Protein AF-A0A7V1HE06-F1 (afdb_monomer_lite)

pLDDT: mean 83.71, std 19.44, range [42.31, 98.5]

Radius of gyration: 31.59 Å; chains: 1; bounding box: 94×42×68 Å

Secondary structure (DSSP, 8-state):
-------------------SS-SSSS-S---------------------EEEEEEEE---TTTTPEEETTEEE--SEEEEEETTEE--TT-EEEEEEETTEEEEEEEEEETTTTEEEEEEEEEEE-TTSSEEEEEE-TTSSSSEEETTEEEEEEEEE---GGGG-

Foldseek 3Di:
DDDDDDDDDDDDDDDDDDPDDPPPPPDDDPPPPVPPPPPPPPDPPPDKDKDKAKEFEQEDQVQQWDQDPVGIWGWPDKWKDWPNDTDDHRDMDIDIDIPQKTKMKMKTHTPLRPDIWMKIWMKRADVVHRYKYWYAHPPDPRRIDIPRIDTDDMDTDDHDCVVSD

Sequence (165 aa):
MNNKVFFIGASLLIGVFISWQLKFFLGSRYQQVNEKQTTKAAQPEMAKIQKVVTIKNNIEPAMLRYKHWSGTYKPTIFVITINGQEIKPDTQHDITITNNQLAVRFDYAFLNGKRKGAKIVSFTVNTNKPTLNISFSWNDKWQIIIDNATPCQVKKESFNNAYLT

Structure (mmCIF, N/CA/C/O backbone):
data_AF-A0A7V1HE06-F1
#
_entry.id   AF-A0A7V1HE06-F1
#
loop_
_atom_site.group_PDB
_atom_site.id
_atom_site.type_symbol
_atom_site.label_atom_id
_atom_site.label_alt_id
_atom_site.label_comp_id
_atom_site.label_asym_id
_atom_site.label_entity_id
_atom_site.label_seq_id
_atom_site.pdbx_PDB_ins_code
_atom_site.Cartn_x
_atom_site.Cartn_y
_atom_site.Cartn_z
_atom_site.occupancy
_atom_site.B_iso_or_equiv
_atom_site.auth_seq_id
_atom_site.auth_comp_id
_atom_site.auth_asym_id
_atom_site.auth_atom_id
_atom_site.pdbx_PDB_model_num
ATOM 1 N N . MET A 1 1 ? 76.104 -23.097 -12.358 1.00 42.31 1 MET A N 1
ATOM 2 C CA . MET A 1 1 ? 76.767 -22.681 -11.100 1.00 42.31 1 MET A CA 1
ATOM 3 C C . MET A 1 1 ? 75.651 -22.345 -10.114 1.00 42.31 1 MET A C 1
ATOM 5 O O . MET A 1 1 ? 74.988 -21.342 -10.302 1.00 42.31 1 MET A O 1
ATOM 9 N N . ASN A 1 2 ? 75.112 -23.330 -9.391 1.00 44.97 2 ASN A N 1
ATOM 10 C CA . ASN A 1 2 ? 75.501 -23.750 -8.032 1.00 44.97 2 ASN A CA 1
ATOM 11 C C . ASN A 1 2 ? 75.586 -22.593 -7.021 1.00 44.97 2 ASN A C 1
ATOM 13 O O . ASN A 1 2 ? 76.599 -21.909 -6.979 1.00 44.97 2 ASN A O 1
ATOM 17 N N . ASN A 1 3 ? 74.571 -22.443 -6.160 1.00 44.62 3 ASN A N 1
ATOM 18 C CA . ASN A 1 3 ? 74.697 -22.898 -4.769 1.00 44.62 3 ASN A CA 1
ATOM 19 C C . ASN A 1 3 ? 73.349 -22.931 -4.028 1.00 44.62 3 ASN A C 1
ATOM 21 O O . ASN A 1 3 ? 72.607 -21.955 -3.983 1.00 44.62 3 ASN A O 1
ATOM 25 N N . LYS A 1 4 ? 73.070 -24.097 -3.434 1.00 53.38 4 LYS A N 1
ATOM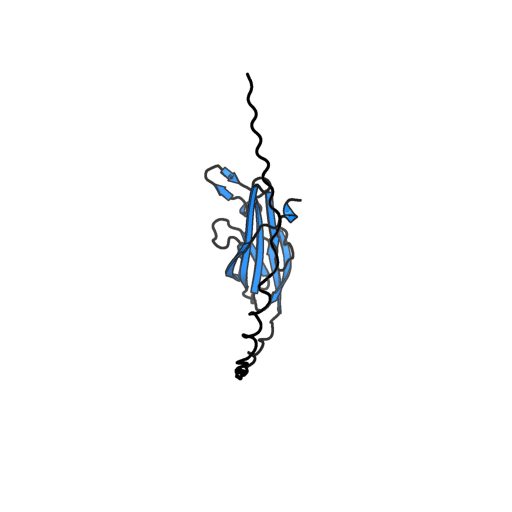 26 C CA . LYS A 1 4 ? 72.073 -24.329 -2.383 1.00 53.38 4 LYS A CA 1
ATOM 27 C C . LYS A 1 4 ? 72.690 -23.933 -1.041 1.00 53.38 4 LYS A C 1
ATOM 29 O O . LYS A 1 4 ? 73.840 -24.293 -0.814 1.00 53.38 4 LYS A O 1
ATOM 34 N N . VAL A 1 5 ? 71.907 -23.368 -0.120 1.00 56.59 5 VAL A N 1
ATOM 35 C CA . VAL A 1 5 ? 72.121 -23.571 1.324 1.00 56.59 5 VAL A CA 1
ATOM 36 C C . VAL A 1 5 ? 70.767 -23.761 2.011 1.00 56.59 5 VAL A C 1
ATOM 38 O O . VAL A 1 5 ? 69.870 -22.931 1.905 1.00 56.59 5 VAL A O 1
ATOM 41 N N . PHE A 1 6 ? 70.652 -24.910 2.672 1.00 51.91 6 PHE A N 1
ATOM 42 C CA . PHE A 1 6 ? 69.621 -25.320 3.620 1.00 51.91 6 PHE A CA 1
ATOM 43 C C . PHE A 1 6 ? 69.933 -24.732 5.001 1.00 51.91 6 PHE A C 1
ATOM 45 O O . PHE A 1 6 ? 71.091 -24.773 5.406 1.00 51.91 6 PHE A O 1
ATOM 52 N N . PHE A 1 7 ? 68.914 -24.350 5.775 1.00 53.84 7 PHE A N 1
ATOM 53 C CA . PHE A 1 7 ? 68.977 -24.468 7.234 1.00 53.84 7 PHE A CA 1
ATOM 54 C C . PHE A 1 7 ? 67.670 -25.040 7.783 1.00 53.84 7 PHE A C 1
ATOM 56 O O . PHE A 1 7 ? 66.606 -24.431 7.721 1.00 53.84 7 PHE A O 1
ATOM 63 N N . ILE A 1 8 ? 67.806 -26.261 8.294 1.00 50.00 8 ILE A N 1
ATOM 64 C CA . ILE A 1 8 ? 66.905 -26.950 9.211 1.00 50.00 8 ILE A CA 1
ATOM 65 C C . ILE A 1 8 ? 67.321 -26.501 10.616 1.00 50.00 8 ILE A C 1
ATOM 67 O O . ILE A 1 8 ? 68.511 -26.500 10.924 1.00 50.00 8 ILE A O 1
ATOM 71 N N . GLY A 1 9 ? 66.363 -26.143 11.466 1.00 43.91 9 GLY A N 1
ATOM 72 C CA . GLY A 1 9 ? 66.619 -25.791 12.862 1.00 43.91 9 GLY A CA 1
ATOM 73 C C . GLY A 1 9 ? 65.405 -26.094 13.729 1.00 43.91 9 GLY A C 1
ATOM 74 O O . GLY A 1 9 ? 64.514 -25.266 13.867 1.00 43.91 9 GLY A O 1
ATOM 75 N N . ALA A 1 10 ? 65.370 -27.312 14.265 1.00 49.16 10 ALA A N 1
ATOM 76 C CA . ALA A 1 10 ? 64.398 -27.795 15.235 1.00 49.16 10 ALA A CA 1
ATOM 77 C C . ALA A 1 10 ? 64.764 -27.362 16.667 1.00 49.16 10 ALA A C 1
ATOM 79 O O . ALA A 1 10 ? 65.943 -27.322 17.006 1.00 49.16 10 ALA A O 1
ATOM 80 N N . SER A 1 11 ? 63.755 -27.122 17.510 1.00 48.19 11 SER A N 1
ATOM 81 C CA . SER A 1 11 ? 63.745 -27.290 18.984 1.00 48.19 11 SER A CA 1
ATOM 82 C C . SER A 1 11 ? 62.315 -26.954 19.439 1.00 48.19 11 SER A C 1
ATOM 84 O O . SER A 1 11 ? 61.896 -25.812 19.304 1.00 48.19 11 SER A O 1
ATOM 86 N N . LEU A 1 12 ? 61.394 -27.882 19.719 1.00 46.31 12 LEU A N 1
ATOM 87 C CA . LEU A 1 12 ? 61.368 -28.989 20.689 1.00 46.31 12 LEU A CA 1
ATOM 88 C C . LEU A 1 12 ? 61.362 -28.506 22.159 1.00 46.31 12 LEU A C 1
ATOM 90 O O . LEU A 1 12 ? 62.396 -28.310 22.779 1.00 46.31 12 LEU A O 1
ATOM 94 N N . LEU A 1 13 ? 60.128 -28.296 22.639 1.00 52.34 13 LEU A N 1
ATOM 95 C CA . LEU A 1 13 ? 59.566 -28.512 23.983 1.00 52.34 13 LEU A CA 1
ATOM 96 C C . LEU A 1 13 ? 60.439 -28.268 25.229 1.00 52.34 13 LEU A C 1
ATOM 98 O O . LEU A 1 13 ? 61.249 -29.104 25.609 1.00 52.34 13 LEU A O 1
ATOM 102 N N . ILE A 1 14 ? 60.049 -27.244 25.993 1.00 52.44 14 ILE A N 1
ATOM 103 C CA . ILE A 1 14 ? 60.012 -27.227 27.468 1.00 52.44 14 ILE A CA 1
ATOM 104 C C . ILE A 1 14 ? 58.690 -26.502 27.790 1.00 52.44 14 ILE A C 1
ATOM 106 O O . ILE A 1 14 ? 58.456 -25.417 27.275 1.00 52.44 14 ILE A O 1
ATOM 110 N N . GLY A 1 15 ? 57.695 -27.041 28.487 1.00 42.41 15 GLY A N 1
ATOM 111 C CA . GLY A 1 15 ? 57.759 -27.914 29.648 1.00 42.41 15 GLY A CA 1
ATOM 112 C C . GLY A 1 15 ? 57.119 -27.156 30.812 1.00 42.41 15 GLY A C 1
ATOM 113 O O . GLY A 1 15 ? 57.769 -26.329 31.432 1.00 42.41 15 GLY A O 1
ATOM 114 N N . VAL A 1 16 ? 55.817 -27.396 31.009 1.00 53.25 16 VAL A N 1
ATOM 115 C CA . VAL A 1 16 ? 55.054 -27.373 32.272 1.00 53.25 16 VAL A CA 1
ATOM 116 C C . VAL A 1 16 ? 55.755 -26.694 33.454 1.00 53.25 16 VAL A C 1
ATOM 118 O O . VAL A 1 16 ? 56.641 -27.304 34.018 1.00 53.25 16 VAL A O 1
ATOM 121 N N . PHE A 1 17 ? 55.303 -25.514 33.885 1.00 49.28 17 PHE A N 1
ATOM 122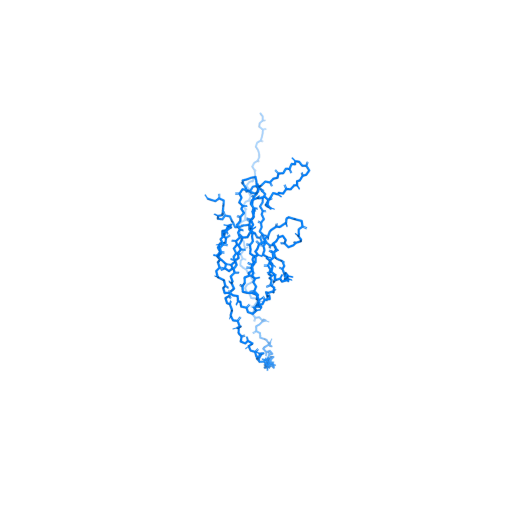 C CA . PHE A 1 17 ? 55.278 -25.071 35.294 1.00 49.28 17 PHE A CA 1
ATOM 123 C C . PHE A 1 17 ? 54.737 -23.635 35.329 1.00 49.28 17 PHE A C 1
ATOM 125 O O . PHE A 1 17 ? 55.472 -22.709 35.041 1.00 49.28 17 PHE A O 1
ATOM 132 N N . ILE A 1 18 ? 53.438 -23.469 35.589 1.00 47.38 18 ILE A N 1
ATOM 133 C CA . ILE A 1 18 ? 52.806 -22.476 36.491 1.00 47.38 18 ILE A CA 1
ATOM 134 C C . ILE A 1 18 ? 51.346 -22.958 36.610 1.00 47.38 18 ILE A C 1
ATOM 136 O O . ILE A 1 18 ? 50.380 -22.368 36.139 1.00 47.38 18 ILE A O 1
ATOM 140 N N . SER A 1 19 ? 51.198 -24.155 37.180 1.00 50.41 19 SER A N 1
ATOM 141 C CA . SER A 1 19 ? 49.970 -24.565 37.850 1.00 50.41 19 SER A CA 1
ATOM 142 C C . SER A 1 19 ? 50.231 -24.271 39.316 1.00 50.41 19 SER A C 1
ATOM 144 O O . SER A 1 19 ? 50.972 -25.020 39.938 1.00 50.41 19 SER A O 1
ATOM 146 N N . TRP A 1 20 ? 49.745 -23.118 39.784 1.00 47.91 20 TRP A N 1
ATOM 147 C CA . TRP A 1 20 ? 49.567 -22.661 41.175 1.00 47.91 20 TRP A CA 1
ATOM 148 C C . TRP A 1 20 ? 49.679 -21.133 41.171 1.00 47.91 20 TRP A C 1
ATOM 150 O O . TRP A 1 20 ? 50.785 -20.618 41.196 1.00 47.91 20 TRP A O 1
ATOM 160 N N . GLN A 1 21 ? 48.536 -20.442 41.053 1.00 49.62 21 GLN A N 1
ATOM 161 C CA . GLN A 1 21 ? 48.221 -19.062 41.516 1.00 49.62 21 GLN A CA 1
ATOM 162 C C . GLN A 1 21 ? 46.904 -18.547 40.872 1.00 49.62 21 GLN A C 1
ATOM 164 O O . GLN A 1 21 ? 46.734 -17.364 40.617 1.00 49.62 21 GLN A O 1
ATOM 169 N N . LEU A 1 22 ? 45.920 -19.428 40.624 1.00 45.78 22 LEU A N 1
ATOM 170 C CA . LEU A 1 22 ? 44.556 -19.032 40.226 1.00 45.78 22 LEU A CA 1
ATOM 171 C C . LEU A 1 22 ? 43.495 -19.693 41.126 1.00 45.78 22 LEU A C 1
ATOM 173 O O . LEU A 1 22 ? 42.491 -20.227 40.669 1.00 45.78 22 LEU A O 1
ATOM 177 N N . LYS A 1 23 ? 43.743 -19.705 42.441 1.00 50.50 23 LYS A N 1
ATOM 178 C CA . LYS A 1 23 ? 42.774 -20.166 43.455 1.00 50.50 23 LYS A CA 1
ATOM 179 C C . LYS A 1 23 ? 42.633 -19.194 44.632 1.00 50.50 23 LYS A C 1
ATOM 181 O O . LYS A 1 23 ? 42.438 -19.625 45.759 1.00 50.50 23 LYS A O 1
ATOM 186 N N . PHE A 1 24 ? 42.724 -17.886 44.383 1.00 48.38 24 PHE A N 1
ATOM 187 C CA . PHE A 1 24 ? 42.561 -16.874 45.438 1.00 48.38 24 PHE A CA 1
ATOM 188 C C . PHE A 1 24 ? 41.786 -15.619 45.007 1.00 48.38 24 PHE A C 1
ATOM 190 O O . PHE A 1 24 ? 42.052 -14.527 45.483 1.00 48.38 24 PHE A O 1
ATOM 197 N N . PHE A 1 25 ? 40.786 -15.769 44.134 1.00 49.50 25 PHE A N 1
ATOM 198 C CA . PHE A 1 25 ? 39.787 -14.716 43.884 1.00 49.50 25 PHE A CA 1
ATOM 199 C C . PHE A 1 25 ? 38.387 -15.313 43.645 1.00 49.50 25 PHE A C 1
ATOM 201 O O . PHE A 1 25 ? 37.694 -14.994 42.689 1.00 49.50 25 PHE A O 1
ATOM 208 N N . LEU A 1 26 ? 37.978 -16.237 44.521 1.00 50.50 26 LEU A N 1
ATOM 209 C CA . LEU A 1 26 ? 36.651 -16.879 44.518 1.00 50.50 26 LEU A CA 1
ATOM 210 C C . LEU A 1 26 ? 35.933 -16.742 45.869 1.00 50.50 26 LEU A C 1
ATOM 212 O O . LEU A 1 26 ? 35.137 -17.588 46.260 1.00 50.50 26 LEU A O 1
ATOM 216 N N . GLY A 1 27 ? 36.201 -15.670 46.608 1.00 54.44 27 GLY A N 1
ATOM 217 C CA . GLY A 1 27 ? 35.564 -15.480 47.902 1.00 54.44 27 GLY A CA 1
ATOM 218 C C . GLY A 1 27 ? 35.636 -14.044 48.354 1.00 54.44 27 GLY A C 1
ATOM 219 O O . GLY A 1 27 ? 36.593 -13.674 49.020 1.00 54.44 27 GLY A O 1
ATOM 220 N N . SER A 1 28 ? 34.634 -13.250 47.980 1.00 51.88 28 SER A N 1
ATOM 221 C CA . SER A 1 28 ? 34.020 -12.221 48.828 1.00 51.88 28 SER A CA 1
ATOM 222 C C . SER A 1 28 ? 33.055 -11.378 48.005 1.00 51.88 28 SER A C 1
ATOM 224 O O . SER A 1 28 ? 33.420 -10.867 46.953 1.00 51.88 28 SER A O 1
ATOM 226 N N . ARG A 1 29 ? 31.872 -11.141 48.580 1.00 53.22 29 ARG A N 1
ATOM 227 C CA . ARG A 1 29 ? 30.827 -10.201 48.138 1.00 53.22 29 ARG A CA 1
ATOM 228 C C . ARG A 1 29 ? 29.791 -10.755 47.160 1.00 53.22 29 ARG A C 1
ATOM 230 O O . ARG A 1 29 ? 29.496 -10.156 46.135 1.00 53.22 29 ARG A O 1
ATOM 237 N N . TYR A 1 30 ? 29.089 -11.794 47.607 1.00 48.56 30 TYR A N 1
ATOM 238 C CA . TYR A 1 30 ? 27.633 -11.781 47.456 1.00 48.56 30 TYR A CA 1
ATOM 239 C C . TYR A 1 30 ? 27.085 -10.620 48.299 1.00 48.56 30 TYR A C 1
ATOM 241 O O . TYR A 1 30 ? 26.760 -10.780 49.473 1.00 48.56 30 TYR A O 1
ATOM 249 N N . GLN A 1 31 ? 27.052 -9.416 47.727 1.00 53.59 31 GLN A N 1
ATOM 250 C CA . GLN A 1 31 ? 26.135 -8.399 48.217 1.00 53.59 31 GLN A CA 1
ATOM 251 C C . GLN A 1 31 ? 24.739 -8.850 47.803 1.00 53.59 31 GLN A C 1
ATOM 253 O O . GLN A 1 31 ? 24.416 -8.879 46.617 1.00 53.59 31 GLN A O 1
ATOM 258 N N . GLN A 1 32 ? 23.924 -9.218 48.789 1.00 53.00 32 GLN A N 1
ATOM 259 C CA . GLN A 1 32 ? 22.480 -9.204 48.633 1.00 53.00 32 GLN A CA 1
ATOM 260 C C . GLN A 1 32 ? 22.062 -7.759 48.364 1.00 53.00 32 GLN A C 1
ATOM 262 O O . GLN A 1 32 ? 21.790 -6.979 49.276 1.00 53.00 32 GLN A O 1
ATOM 267 N N . VAL A 1 33 ? 22.058 -7.384 47.089 1.00 57.31 33 VAL A N 1
ATOM 268 C CA . VAL A 1 33 ? 21.282 -6.244 46.632 1.00 57.31 33 VAL A CA 1
ATOM 269 C C . VAL A 1 33 ? 19.838 -6.695 46.777 1.00 57.31 33 VAL A C 1
ATOM 271 O O . VAL A 1 33 ? 19.330 -7.457 45.961 1.00 57.31 33 VAL A O 1
ATOM 274 N N . ASN A 1 34 ? 19.215 -6.293 47.885 1.00 52.47 34 ASN A N 1
ATOM 275 C CA . ASN A 1 34 ? 17.771 -6.320 48.051 1.00 52.47 34 ASN A CA 1
ATOM 276 C C . ASN A 1 34 ? 17.184 -5.460 46.928 1.00 52.47 34 ASN A C 1
ATOM 278 O O . ASN A 1 34 ? 17.039 -4.242 47.055 1.00 52.47 34 ASN A O 1
ATOM 282 N N . GLU A 1 35 ? 16.921 -6.110 45.797 1.00 58.00 35 GLU A N 1
ATOM 283 C CA . GLU A 1 35 ? 16.078 -5.617 44.728 1.00 58.00 35 GLU A CA 1
ATOM 284 C C . GLU A 1 35 ? 14.742 -5.270 45.372 1.00 58.00 35 GLU A C 1
ATOM 286 O O . GLU A 1 35 ? 13.909 -6.128 45.665 1.00 58.00 35 GLU A O 1
ATOM 291 N N . LYS A 1 36 ? 14.548 -3.977 45.641 1.00 51.28 36 LYS A N 1
ATOM 292 C CA . LYS A 1 36 ? 13.220 -3.415 45.818 1.00 51.28 36 LYS A CA 1
ATOM 293 C C . LYS A 1 36 ? 12.463 -3.776 44.548 1.00 51.28 36 LYS A C 1
ATOM 295 O O . LYS A 1 36 ? 12.625 -3.108 43.526 1.00 51.28 36 LYS A O 1
ATOM 300 N N . GLN A 1 37 ? 11.682 -4.854 44.617 1.00 53.41 37 GLN A N 1
ATOM 301 C CA . GLN A 1 37 ? 10.640 -5.174 43.659 1.00 53.41 37 GLN A CA 1
ATOM 302 C C . GLN A 1 37 ? 9.719 -3.966 43.643 1.00 53.41 37 GLN A C 1
ATOM 304 O O . GLN A 1 37 ? 8.815 -3.803 44.456 1.00 53.41 37 GLN A O 1
ATOM 309 N N . THR A 1 38 ? 10.047 -3.046 42.748 1.00 54.69 38 THR A N 1
ATOM 310 C CA . THR A 1 38 ? 9.187 -1.941 42.405 1.00 54.69 38 THR A CA 1
ATOM 311 C C . THR A 1 38 ? 8.061 -2.635 41.673 1.00 54.69 38 THR A C 1
A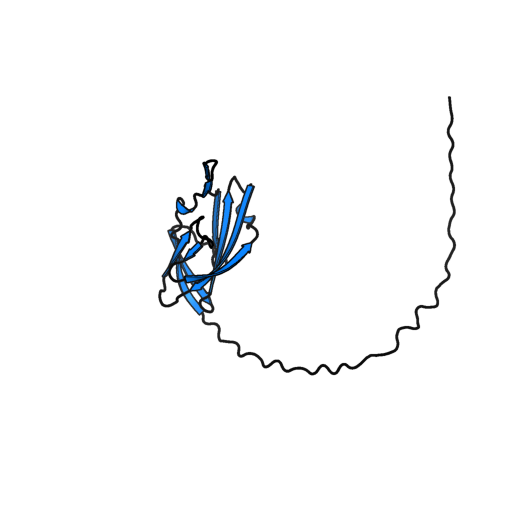TOM 313 O O . THR A 1 38 ? 8.224 -3.037 40.521 1.00 54.69 38 THR A O 1
ATOM 316 N N . THR A 1 39 ? 6.966 -2.891 42.385 1.00 58.25 39 THR A N 1
ATOM 317 C CA . THR A 1 39 ? 5.710 -3.377 41.831 1.00 58.25 39 THR A CA 1
ATOM 318 C C . THR A 1 39 ? 5.264 -2.313 40.841 1.00 58.25 39 THR A C 1
ATOM 320 O O . THR A 1 39 ? 4.579 -1.353 41.185 1.00 58.25 39 THR A O 1
ATOM 323 N N . LYS A 1 40 ? 5.777 -2.410 39.612 1.00 66.69 40 LYS A N 1
ATOM 324 C CA . LYS A 1 40 ? 5.382 -1.596 38.476 1.00 66.69 40 LYS A CA 1
ATOM 325 C C . LYS A 1 40 ? 3.902 -1.883 38.323 1.00 66.69 40 LYS A C 1
ATOM 327 O O . LYS A 1 40 ? 3.545 -2.971 37.880 1.00 66.69 40 LYS A O 1
ATOM 332 N N . ALA A 1 41 ? 3.077 -0.957 38.811 1.00 66.88 41 ALA A N 1
ATOM 333 C CA . ALA A 1 41 ? 1.632 -1.054 38.751 1.00 66.88 41 ALA A CA 1
ATOM 334 C C . ALA A 1 41 ? 1.270 -1.522 37.343 1.00 66.88 41 ALA A C 1
ATOM 336 O O . ALA A 1 41 ? 1.660 -0.876 36.364 1.00 66.88 41 ALA A O 1
ATOM 337 N N . ALA A 1 42 ? 0.650 -2.702 37.255 1.00 68.62 42 ALA A N 1
ATOM 338 C CA . ALA A 1 42 ? 0.218 -3.270 35.994 1.00 68.62 42 ALA A CA 1
ATOM 339 C C . ALA A 1 42 ? -0.651 -2.208 35.323 1.00 68.62 42 ALA A C 1
ATOM 341 O O . ALA A 1 42 ? -1.719 -1.865 35.832 1.00 68.62 42 ALA A O 1
ATOM 342 N N . GLN A 1 43 ? -0.135 -1.598 34.253 1.00 64.25 43 GLN A N 1
ATOM 343 C CA . GLN A 1 43 ? -0.922 -0.634 33.505 1.00 64.25 43 GLN A CA 1
ATOM 344 C C . GLN A 1 43 ? -2.171 -1.372 33.027 1.00 64.25 43 GLN A C 1
ATOM 346 O O . GLN A 1 43 ? -2.031 -2.483 32.510 1.00 64.25 43 GLN A O 1
ATOM 351 N N . PRO A 1 44 ? -3.369 -0.801 33.230 1.00 67.50 44 PRO A N 1
ATOM 352 C CA . PRO A 1 44 ? -4.598 -1.437 32.795 1.00 67.50 44 PRO A CA 1
ATOM 353 C C . PRO A 1 44 ? -4.480 -1.731 31.300 1.00 67.50 44 PRO A C 1
ATOM 355 O O . PRO A 1 44 ? -4.274 -0.824 30.490 1.00 67.50 44 PRO A O 1
ATOM 358 N N . GLU A 1 45 ? -4.545 -3.015 30.950 1.00 74.38 45 GLU A N 1
ATOM 359 C CA . GLU A 1 45 ? -4.533 -3.471 29.568 1.00 74.38 45 GLU A CA 1
ATOM 360 C C . GLU A 1 45 ? -5.807 -2.939 28.911 1.00 74.38 45 GLU A C 1
ATOM 362 O O . GLU A 1 45 ? -6.906 -3.442 29.143 1.00 74.38 45 GLU A O 1
ATOM 367 N N . MET A 1 46 ? -5.683 -1.848 28.151 1.00 71.88 46 MET A N 1
ATOM 368 C CA . MET A 1 46 ? -6.817 -1.309 27.412 1.00 71.88 46 MET A CA 1
ATOM 369 C C . MET A 1 46 ? -7.319 -2.385 26.451 1.00 71.88 46 MET A C 1
ATOM 371 O O . MET A 1 46 ? -6.564 -2.873 25.605 1.00 71.88 46 MET A O 1
ATOM 375 N N . ALA A 1 47 ? -8.592 -2.756 26.600 1.00 80.50 47 ALA A N 1
ATOM 376 C CA . ALA A 1 47 ? -9.234 -3.768 25.778 1.00 80.50 47 ALA A CA 1
ATOM 377 C C . ALA A 1 47 ? -9.020 -3.461 24.288 1.00 80.50 47 ALA A C 1
ATOM 379 O O . ALA A 1 47 ? -9.310 -2.360 23.815 1.00 80.50 47 ALA A O 1
ATOM 380 N N . LYS A 1 48 ? -8.491 -4.438 23.544 1.00 85.94 48 LYS A N 1
ATOM 381 C CA . LYS A 1 48 ? -8.254 -4.310 22.102 1.00 85.94 48 LYS A CA 1
ATOM 382 C C . LYS A 1 48 ? -9.593 -4.202 21.378 1.00 85.94 48 LYS A C 1
ATOM 384 O O . LYS A 1 48 ? -10.361 -5.160 21.352 1.00 85.94 48 LYS A O 1
ATOM 389 N N . ILE A 1 49 ? -9.853 -3.056 20.756 1.00 89.88 49 ILE A N 1
ATOM 390 C CA . ILE A 1 49 ? -11.070 -2.842 19.968 1.00 89.88 49 ILE A CA 1
ATOM 391 C C . ILE A 1 49 ? -10.807 -3.350 18.552 1.00 89.88 49 ILE A C 1
ATOM 393 O O . ILE A 1 49 ? -9.970 -2.788 17.843 1.00 89.88 49 ILE A O 1
ATOM 397 N N . GLN A 1 50 ? -11.516 -4.403 18.145 1.00 93.25 50 GLN A N 1
ATOM 398 C CA . GLN A 1 50 ? -11.467 -4.939 16.785 1.00 93.25 50 GLN A CA 1
ATOM 399 C C . GLN A 1 50 ? -12.658 -4.437 15.973 1.00 93.25 50 GLN A C 1
ATOM 401 O O . GLN A 1 50 ? -13.786 -4.409 16.466 1.00 93.25 50 GLN A O 1
ATOM 406 N N . LYS A 1 51 ? -12.408 -4.038 14.728 1.00 93.50 51 LYS A N 1
ATOM 407 C CA . LYS A 1 51 ? -13.439 -3.601 13.782 1.00 93.50 51 LYS A CA 1
ATOM 408 C C . LYS A 1 51 ? -13.117 -4.132 12.397 1.00 93.50 51 LYS A C 1
ATOM 410 O O . LYS A 1 51 ? -11.949 -4.194 12.028 1.00 93.50 51 LYS A O 1
ATOM 415 N N . VAL A 1 52 ? -14.145 -4.475 11.632 1.00 95.19 52 VAL A N 1
ATOM 416 C CA . VAL A 1 52 ? -14.000 -4.837 10.220 1.00 95.19 52 VAL A CA 1
ATOM 417 C C . VAL A 1 52 ? -14.195 -3.580 9.381 1.00 95.19 52 VAL A C 1
ATOM 419 O O . VAL A 1 52 ? -15.157 -2.840 9.587 1.00 95.19 52 VAL A O 1
ATOM 422 N N . VAL A 1 53 ? -13.263 -3.328 8.467 1.00 95.88 53 VAL A N 1
ATOM 423 C CA . VAL A 1 53 ? -13.362 -2.276 7.454 1.00 95.88 53 VAL A CA 1
ATOM 424 C C . VAL A 1 53 ? -13.199 -2.888 6.076 1.00 95.88 53 VAL A C 1
ATOM 426 O O . VAL A 1 53 ? -12.464 -3.854 5.889 1.00 95.88 53 VAL A O 1
ATOM 429 N N . THR A 1 54 ? -13.855 -2.288 5.103 1.00 97.25 54 THR A N 1
ATOM 430 C CA . THR A 1 54 ? -13.770 -2.676 3.708 1.00 97.25 54 THR A CA 1
ATOM 431 C C . THR A 1 54 ? -12.697 -1.840 3.022 1.00 97.25 54 THR A C 1
ATOM 433 O O . THR A 1 54 ? -12.801 -0.617 2.937 1.00 97.25 54 THR A O 1
ATOM 436 N N . ILE A 1 55 ? -11.673 -2.494 2.493 1.00 97.56 55 ILE A N 1
ATOM 437 C CA . ILE A 1 55 ? -10.627 -1.879 1.684 1.00 97.56 55 ILE A CA 1
ATOM 438 C C . ILE A 1 55 ? -10.968 -2.049 0.208 1.00 97.56 55 ILE A C 1
ATOM 440 O O . ILE A 1 55 ? -11.151 -3.173 -0.251 1.00 97.56 55 ILE A O 1
ATOM 444 N N . LYS A 1 56 ? -10.980 -0.952 -0.549 1.00 97.62 56 LYS A N 1
ATOM 445 C CA . LYS A 1 56 ? -11.040 -0.969 -2.012 1.00 97.62 56 LYS A CA 1
ATOM 446 C C . LYS A 1 56 ? -9.709 -0.498 -2.588 1.00 97.62 56 LYS A C 1
ATOM 448 O O . LYS A 1 56 ? -9.268 0.614 -2.296 1.00 97.62 56 LYS A O 1
ATOM 453 N N . ASN A 1 57 ? -9.065 -1.327 -3.402 1.00 97.69 57 ASN A N 1
ATOM 454 C CA . ASN A 1 57 ? -7.813 -0.961 -4.056 1.00 97.69 57 ASN A CA 1
ATOM 455 C C . ASN A 1 57 ? -8.084 -0.285 -5.406 1.00 97.69 57 ASN A C 1
ATOM 457 O O . ASN A 1 57 ? -8.381 -0.964 -6.382 1.00 97.69 57 ASN A O 1
ATOM 461 N N . ASN A 1 58 ? -7.945 1.040 -5.458 1.00 97.62 58 ASN A N 1
ATOM 462 C CA . ASN A 1 58 ? -8.129 1.842 -6.672 1.00 97.62 58 ASN A CA 1
ATOM 463 C C . ASN A 1 58 ? -6.783 2.201 -7.331 1.00 97.62 58 ASN A C 1
ATOM 465 O O . ASN A 1 58 ? -6.665 3.232 -7.994 1.00 97.62 58 ASN A O 1
ATOM 469 N N . ILE A 1 59 ? -5.725 1.420 -7.091 1.00 97.56 59 ILE A N 1
ATOM 470 C CA . ILE A 1 59 ? -4.411 1.694 -7.672 1.00 97.56 59 ILE A CA 1
ATOM 471 C C . ILE A 1 59 ? -4.364 1.189 -9.103 1.00 97.56 59 ILE A C 1
ATOM 473 O O . ILE A 1 59 ? -4.242 -0.005 -9.372 1.00 97.56 59 ILE A O 1
ATOM 477 N N . GLU A 1 60 ? -4.371 2.140 -10.026 1.00 96.19 60 GLU A N 1
ATOM 478 C CA . GLU A 1 60 ? -4.275 1.857 -11.447 1.00 96.19 60 GLU A CA 1
ATOM 479 C C . GLU A 1 60 ? -2.813 1.735 -11.912 1.00 96.19 60 GLU A C 1
ATOM 481 O O . GLU A 1 60 ? -1.924 2.439 -11.412 1.00 96.19 60 GLU A O 1
ATOM 486 N N . PRO A 1 61 ? -2.531 0.952 -12.971 1.00 95.06 61 PRO A N 1
ATOM 487 C CA . PRO A 1 61 ? -1.194 0.865 -13.560 1.00 95.06 61 PRO A CA 1
ATOM 488 C C . PRO A 1 61 ? -0.591 2.213 -13.988 1.00 95.06 61 PRO A C 1
ATOM 490 O O . PRO A 1 61 ? 0.631 2.327 -14.103 1.00 95.06 61 PRO A O 1
ATOM 493 N N . ALA A 1 62 ? -1.421 3.226 -14.261 1.00 96.06 62 ALA A N 1
ATOM 494 C CA . ALA A 1 62 ? -0.976 4.578 -14.591 1.00 96.06 62 ALA A CA 1
ATOM 495 C C . ALA A 1 62 ? -0.361 5.305 -13.383 1.00 96.06 62 ALA A C 1
ATOM 497 O O . ALA A 1 62 ? 0.670 5.959 -13.541 1.00 96.06 62 ALA A O 1
ATOM 498 N N . MET A 1 63 ? -0.923 5.122 -12.182 1.00 97.19 63 MET A N 1
ATOM 499 C CA . MET A 1 63 ? -0.420 5.712 -10.931 1.00 97.19 63 MET A CA 1
ATOM 500 C C . MET A 1 63 ? 0.969 5.180 -10.560 1.00 97.19 63 MET A C 1
ATOM 502 O O . MET A 1 63 ? 1.778 5.871 -9.943 1.00 97.19 63 MET A O 1
ATOM 506 N N . LEU A 1 64 ? 1.272 3.951 -10.984 1.00 97.06 64 LEU A N 1
ATOM 507 C CA . LEU A 1 64 ? 2.550 3.288 -10.732 1.00 97.06 64 LEU A CA 1
ATOM 508 C C . LEU A 1 64 ? 3.683 3.770 -11.643 1.00 97.06 64 LEU A C 1
ATOM 510 O O . LEU A 1 64 ? 4.840 3.406 -11.421 1.00 97.06 64 LEU A O 1
ATOM 514 N N . ARG A 1 65 ? 3.398 4.589 -12.659 1.00 96.31 65 ARG A N 1
ATOM 515 C CA . ARG A 1 65 ? 4.425 5.108 -13.568 1.00 96.31 65 ARG A CA 1
ATOM 516 C C . ARG A 1 65 ? 5.274 6.163 -12.862 1.00 96.31 65 ARG A C 1
ATOM 518 O O . ARG A 1 65 ? 4.774 7.187 -12.410 1.00 96.31 65 ARG A O 1
ATOM 525 N N . TYR A 1 66 ? 6.577 5.926 -12.810 1.00 92.88 66 TYR A N 1
ATOM 526 C CA . TYR A 1 66 ? 7.556 6.849 -12.251 1.00 92.88 66 TYR A CA 1
ATOM 527 C C . TYR A 1 66 ? 8.232 7.639 -13.375 1.00 92.88 66 TYR A C 1
ATOM 529 O O . TYR A 1 66 ? 8.874 7.058 -14.255 1.00 92.88 66 TYR A O 1
ATOM 537 N N . LYS A 1 67 ? 8.089 8.968 -13.364 1.00 93.38 67 LYS A N 1
ATOM 538 C CA . LYS A 1 67 ? 8.771 9.855 -14.313 1.00 93.38 67 LYS A CA 1
ATOM 539 C C . LYS A 1 67 ? 10.156 10.210 -13.776 1.00 93.38 67 LYS A C 1
ATOM 541 O O . LYS A 1 67 ? 10.285 10.743 -12.680 1.00 93.38 67 LYS A O 1
ATOM 546 N N . HIS A 1 68 ? 11.175 9.949 -14.578 1.00 92.06 68 HIS A N 1
ATOM 547 C CA . HIS A 1 68 ? 12.567 10.293 -14.321 1.00 92.06 68 HIS A CA 1
ATOM 548 C C . HIS A 1 68 ? 13.119 11.069 -15.524 1.00 92.06 68 HIS A C 1
ATOM 550 O O . HIS A 1 68 ? 12.511 11.073 -16.596 1.00 92.06 68 HIS A O 1
ATOM 556 N N . TRP A 1 69 ? 14.271 11.727 -15.376 1.00 92.81 69 TRP A N 1
ATOM 557 C CA . TRP A 1 69 ? 14.850 12.529 -16.463 1.00 92.81 69 TRP A CA 1
ATOM 558 C C . TRP A 1 69 ? 15.146 11.697 -17.721 1.00 92.81 69 TRP A C 1
ATOM 560 O O . TRP A 1 69 ? 15.028 12.196 -18.833 1.00 92.81 69 TRP A O 1
ATOM 570 N N . SER A 1 70 ? 15.471 10.413 -17.548 1.00 94.12 70 SER A N 1
ATOM 571 C CA . SER A 1 70 ? 15.784 9.471 -18.629 1.00 94.12 70 SER A CA 1
ATOM 572 C C . SER A 1 70 ? 14.561 8.762 -19.227 1.00 94.12 70 SER A C 1
ATOM 574 O O . SER A 1 70 ? 14.725 7.893 -20.080 1.00 94.12 70 SER A O 1
ATOM 576 N N . GLY A 1 71 ? 13.344 9.077 -18.770 1.00 94.31 71 GLY A N 1
ATOM 577 C CA . GLY A 1 71 ? 12.107 8.493 -19.290 1.00 94.31 71 GLY A CA 1
ATOM 578 C C . GLY A 1 71 ? 11.083 8.129 -18.215 1.00 94.31 71 GLY A C 1
ATOM 579 O O . GLY A 1 71 ? 11.213 8.466 -17.038 1.00 94.31 71 GLY A O 1
ATOM 580 N N . THR A 1 72 ? 10.024 7.435 -18.629 1.00 95.88 72 THR A N 1
ATOM 581 C CA . THR A 1 72 ? 8.974 6.936 -17.730 1.00 95.88 72 THR A CA 1
ATOM 582 C C . THR A 1 72 ? 9.145 5.443 -17.499 1.00 95.88 72 THR A C 1
ATOM 584 O O . THR A 1 72 ? 9.153 4.656 -18.441 1.00 95.88 72 THR A O 1
ATOM 587 N N . TYR A 1 73 ? 9.247 5.053 -16.233 1.00 94.62 73 TYR A N 1
ATOM 588 C CA . TYR A 1 73 ? 9.458 3.677 -15.810 1.00 94.62 73 TYR A CA 1
ATOM 589 C C . TYR A 1 73 ? 8.182 3.114 -15.190 1.00 94.62 73 TYR A C 1
ATOM 591 O O . TYR A 1 73 ? 7.511 3.785 -14.407 1.00 94.62 73 TYR A O 1
ATOM 599 N N . LYS A 1 74 ? 7.863 1.860 -15.512 1.00 95.44 74 LYS A N 1
ATOM 600 C CA . LYS A 1 74 ? 6.798 1.090 -14.861 1.00 95.44 74 LYS A CA 1
ATOM 601 C C . LYS A 1 74 ? 7.441 -0.012 -14.015 1.00 95.44 74 LYS A C 1
ATOM 603 O O . LYS A 1 74 ? 8.373 -0.656 -14.508 1.00 95.44 74 LYS A O 1
ATOM 608 N N . PRO A 1 75 ? 6.984 -0.241 -12.775 1.00 96.50 75 PRO A N 1
ATOM 609 C CA . PRO A 1 75 ? 7.471 -1.366 -12.002 1.00 96.50 75 PRO A CA 1
ATOM 610 C C . PRO A 1 75 ? 7.053 -2.682 -12.672 1.00 96.50 75 PRO A C 1
ATOM 612 O O . PRO A 1 75 ? 5.929 -2.822 -13.154 1.00 96.50 75 PRO A O 1
ATOM 615 N N . THR A 1 76 ? 7.973 -3.642 -12.718 1.00 96.19 76 THR A N 1
ATOM 616 C CA . THR A 1 76 ? 7.704 -5.023 -13.140 1.00 96.19 76 THR A CA 1
ATOM 617 C C . THR A 1 76 ? 6.941 -5.785 -12.064 1.00 96.19 76 THR A C 1
ATOM 619 O O . THR A 1 76 ? 6.159 -6.668 -12.384 1.00 96.19 76 THR A O 1
ATOM 622 N N . ILE A 1 77 ? 7.154 -5.421 -10.796 1.00 96.81 77 ILE A N 1
ATOM 623 C CA . ILE A 1 77 ? 6.445 -5.969 -9.639 1.00 96.81 77 ILE A CA 1
ATOM 624 C C . ILE A 1 77 ? 5.923 -4.796 -8.829 1.00 96.81 77 ILE A C 1
ATOM 626 O O . ILE A 1 77 ? 6.691 -3.889 -8.508 1.00 96.81 77 ILE A O 1
ATOM 630 N N . PHE A 1 78 ? 4.644 -4.833 -8.483 1.00 97.62 78 PHE A N 1
ATOM 631 C CA . PHE A 1 78 ? 4.054 -3.944 -7.496 1.00 97.62 78 PHE A CA 1
ATOM 632 C C . PHE A 1 78 ? 3.008 -4.732 -6.714 1.00 97.62 78 PHE A C 1
ATOM 634 O O . PHE A 1 78 ? 2.030 -5.188 -7.300 1.00 97.62 78 PHE A O 1
ATOM 641 N N . VAL A 1 79 ? 3.239 -4.919 -5.419 1.00 97.94 79 VAL A N 1
ATOM 642 C CA . VAL A 1 79 ? 2.392 -5.743 -4.549 1.00 97.94 79 VAL A CA 1
ATOM 643 C C . VAL A 1 79 ? 2.013 -4.928 -3.327 1.00 97.94 79 VAL A C 1
ATOM 645 O O . VAL A 1 79 ? 2.868 -4.260 -2.749 1.00 97.94 79 VAL A O 1
ATOM 648 N N . ILE A 1 80 ? 0.745 -5.000 -2.925 1.00 98.06 80 ILE A N 1
ATOM 649 C CA . ILE A 1 80 ? 0.250 -4.418 -1.677 1.00 98.06 80 ILE A CA 1
ATOM 650 C C . ILE A 1 80 ? -0.208 -5.538 -0.772 1.00 98.06 80 ILE A C 1
ATOM 652 O O . ILE A 1 80 ? -0.981 -6.397 -1.183 1.00 98.06 80 ILE A O 1
ATOM 656 N N . THR A 1 81 ? 0.230 -5.483 0.478 1.00 98.00 81 THR A N 1
ATOM 657 C CA . THR A 1 81 ? -0.212 -6.404 1.517 1.00 98.00 81 THR A CA 1
ATOM 658 C C . THR A 1 81 ? -0.711 -5.640 2.733 1.00 98.00 81 THR A C 1
ATOM 660 O O . THR A 1 81 ? -0.066 -4.693 3.192 1.00 98.00 81 THR A O 1
ATOM 663 N N . ILE A 1 82 ? -1.839 -6.080 3.275 1.00 97.00 82 ILE A N 1
ATOM 664 C CA . ILE A 1 82 ? -2.451 -5.552 4.493 1.00 97.00 82 ILE A CA 1
ATOM 665 C C . ILE A 1 82 ? -2.669 -6.732 5.429 1.00 97.00 82 ILE A C 1
ATOM 667 O O . ILE A 1 82 ? -3.268 -7.726 5.033 1.00 97.00 82 ILE A O 1
ATOM 671 N N . ASN A 1 83 ? -2.142 -6.654 6.654 1.00 89.50 83 ASN A N 1
ATOM 672 C CA . ASN A 1 83 ? -2.183 -7.760 7.623 1.00 89.50 83 ASN A CA 1
ATOM 673 C C . ASN A 1 83 ? -1.698 -9.112 7.048 1.00 89.50 83 ASN A C 1
ATOM 675 O O . ASN A 1 83 ? -2.210 -10.168 7.402 1.00 89.50 83 ASN A O 1
ATOM 679 N N . GLY A 1 84 ? -0.715 -9.078 6.141 1.00 88.81 84 GLY A N 1
ATOM 680 C CA . GLY A 1 84 ? -0.162 -10.269 5.484 1.00 88.81 84 GLY A CA 1
ATOM 681 C C . GLY A 1 84 ? -0.968 -10.793 4.289 1.00 88.81 84 GLY A C 1
ATOM 682 O O . GLY A 1 84 ? -0.490 -11.688 3.601 1.00 88.81 84 GLY A O 1
ATOM 683 N N . GLN A 1 85 ? -2.138 -10.223 3.996 1.00 94.06 85 GLN A N 1
ATOM 684 C CA . GLN A 1 85 ? -2.942 -10.574 2.830 1.00 94.06 85 GLN A CA 1
ATOM 685 C C . GLN A 1 85 ? -2.632 -9.648 1.655 1.00 94.06 85 GLN A C 1
ATOM 687 O O . GLN A 1 85 ? -2.652 -8.426 1.805 1.00 94.06 85 GLN A O 1
ATOM 692 N N . GLU A 1 86 ? -2.372 -10.223 0.481 1.00 96.31 86 GLU A N 1
ATOM 693 C CA . GLU A 1 86 ? -2.222 -9.463 -0.759 1.00 96.31 86 GLU A CA 1
ATOM 694 C C . GLU A 1 86 ? -3.564 -8.890 -1.226 1.00 96.31 86 GLU A C 1
ATOM 696 O O . GLU A 1 86 ? -4.572 -9.597 -1.297 1.00 96.31 86 GLU A O 1
ATOM 701 N N . ILE A 1 87 ? -3.558 -7.601 -1.561 1.00 96.75 87 ILE A N 1
ATOM 702 C CA . ILE A 1 87 ? -4.723 -6.858 -2.033 1.00 96.75 87 ILE A CA 1
ATOM 703 C C . ILE A 1 87 ? -4.531 -6.576 -3.521 1.00 96.75 87 ILE A C 1
ATOM 705 O O . ILE A 1 87 ? -3.704 -5.745 -3.908 1.00 96.75 87 ILE A O 1
ATOM 709 N N . LYS A 1 88 ? -5.292 -7.275 -4.365 1.00 95.12 88 LYS A N 1
ATOM 710 C CA . LYS A 1 88 ? -5.184 -7.139 -5.822 1.00 95.12 88 LYS A CA 1
ATOM 711 C C . LYS A 1 88 ? -5.729 -5.782 -6.299 1.00 95.12 88 LYS A C 1
ATOM 713 O O . LYS A 1 88 ? -6.517 -5.158 -5.590 1.00 95.12 88 LYS A O 1
ATOM 718 N N . PRO A 1 89 ? -5.283 -5.274 -7.459 1.00 92.69 89 PRO A N 1
ATOM 719 C CA . PRO A 1 89 ? -5.887 -4.093 -8.075 1.00 92.69 89 PRO A CA 1
ATOM 720 C C . PRO A 1 89 ? -7.368 -4.320 -8.394 1.00 92.69 89 PRO A C 1
ATOM 722 O O . PRO A 1 89 ? -7.749 -5.437 -8.741 1.00 92.69 89 PRO A O 1
ATOM 725 N N . ASP A 1 90 ? -8.178 -3.267 -8.281 1.00 92.75 90 ASP A N 1
ATOM 726 C CA . ASP A 1 90 ? -9.614 -3.249 -8.595 1.00 92.75 90 ASP A CA 1
ATOM 727 C C . ASP A 1 90 ? -10.469 -4.256 -7.801 1.00 92.75 90 ASP A C 1
ATOM 729 O O . ASP A 1 90 ? -11.599 -4.569 -8.182 1.00 92.75 90 ASP A O 1
ATOM 733 N N . THR A 1 91 ? -9.963 -4.751 -6.664 1.00 94.69 91 THR A N 1
ATOM 734 C CA . THR A 1 91 ? -10.702 -5.640 -5.760 1.00 94.69 91 THR A CA 1
ATOM 735 C C . THR A 1 91 ? -11.076 -4.966 -4.442 1.00 94.69 91 THR A C 1
ATOM 737 O O . THR A 1 91 ? -10.520 -3.939 -4.033 1.00 94.69 91 THR A O 1
ATOM 740 N N . GLN A 1 92 ? -12.051 -5.577 -3.768 1.00 95.75 92 GLN A N 1
ATOM 741 C CA . GLN A 1 92 ? -12.510 -5.206 -2.438 1.00 95.75 92 GLN A CA 1
ATOM 742 C C . GLN A 1 92 ? -12.208 -6.337 -1.450 1.00 95.75 92 GLN A C 1
ATOM 744 O O . GLN A 1 92 ? -12.409 -7.508 -1.769 1.00 95.75 92 GLN A O 1
ATOM 749 N N . HIS A 1 93 ? -11.729 -5.985 -0.259 1.00 96.56 93 HIS A N 1
ATOM 750 C CA . HIS A 1 93 ? -11.376 -6.933 0.794 1.00 96.56 93 HIS A CA 1
ATOM 751 C C . HIS A 1 93 ? -11.820 -6.418 2.159 1.00 96.56 93 HIS A C 1
ATOM 753 O O . HIS A 1 93 ? -11.550 -5.269 2.503 1.00 96.56 93 HIS A O 1
ATOM 759 N N . ASP A 1 94 ? -12.439 -7.280 2.957 1.00 96.44 94 ASP A N 1
ATOM 760 C CA . ASP A 1 94 ? -12.747 -6.966 4.347 1.00 96.44 94 ASP A CA 1
ATOM 761 C C . ASP A 1 94 ? -11.545 -7.300 5.232 1.00 96.44 94 ASP A C 1
ATOM 763 O O . ASP A 1 94 ? -11.005 -8.405 5.194 1.00 96.44 94 ASP A O 1
ATOM 767 N N . ILE A 1 95 ? -11.109 -6.315 6.013 1.00 95.50 95 ILE A N 1
ATOM 768 C CA . ILE A 1 95 ? -9.915 -6.380 6.848 1.00 95.50 95 ILE A CA 1
ATOM 769 C C . ILE A 1 95 ? -10.290 -6.034 8.284 1.00 95.50 95 ILE A C 1
ATOM 771 O O . ILE A 1 95 ? -10.875 -4.986 8.564 1.00 95.50 95 ILE A O 1
ATOM 775 N N . THR A 1 96 ? -9.883 -6.887 9.220 1.00 95.25 96 THR A N 1
ATOM 776 C CA . THR A 1 96 ? -9.988 -6.588 10.649 1.00 95.25 96 THR A CA 1
ATOM 777 C C . THR A 1 96 ? -8.851 -5.664 11.075 1.00 95.25 96 THR A C 1
ATOM 779 O O . THR A 1 96 ? -7.675 -6.010 10.961 1.00 95.25 96 THR A O 1
ATOM 782 N N . ILE A 1 97 ? -9.197 -4.496 11.608 1.00 94.81 97 ILE A N 1
ATOM 783 C CA . ILE A 1 97 ? -8.266 -3.546 12.219 1.00 94.81 97 ILE A CA 1
ATOM 784 C C . ILE A 1 97 ? -8.389 -3.583 13.739 1.00 94.81 97 ILE A C 1
ATOM 786 O O . ILE A 1 97 ? -9.468 -3.804 14.288 1.00 94.81 97 ILE A O 1
ATOM 790 N N . THR A 1 98 ? -7.272 -3.349 14.427 1.00 94.75 98 THR A N 1
ATOM 791 C CA . THR A 1 98 ? -7.214 -3.297 15.894 1.00 94.75 98 THR A CA 1
ATOM 792 C C . THR A 1 98 ? -6.843 -1.891 16.336 1.00 94.75 98 THR A C 1
ATOM 794 O O . THR A 1 98 ? -5.906 -1.306 15.799 1.00 94.75 98 THR A O 1
ATOM 797 N N . ASN A 1 99 ? -7.562 -1.339 17.315 1.00 94.31 99 ASN A N 1
ATOM 798 C CA . ASN A 1 99 ? -7.315 -0.003 17.873 1.00 94.31 99 ASN A CA 1
ATOM 799 C C . ASN A 1 99 ? -7.276 1.102 16.803 1.00 94.31 99 ASN A C 1
ATOM 801 O O . ASN A 1 99 ? -6.488 2.044 16.889 1.00 94.31 99 ASN A O 1
ATOM 805 N N . ASN A 1 100 ? -8.115 0.964 15.771 1.00 95.50 100 ASN A N 1
ATOM 806 C CA . ASN A 1 100 ? -8.174 1.856 14.611 1.00 95.50 100 ASN A CA 1
ATOM 807 C C . ASN A 1 100 ? -6.830 1.999 13.867 1.00 95.50 100 ASN A C 1
ATOM 809 O O . ASN A 1 100 ? -6.617 2.995 13.182 1.00 95.50 100 ASN A O 1
ATOM 813 N N . GLN A 1 101 ? -5.916 1.037 14.010 1.00 96.12 101 GLN A N 1
ATOM 814 C CA . GLN A 1 101 ? -4.628 1.029 13.323 1.00 96.12 101 GLN A CA 1
ATOM 815 C C . GLN A 1 101 ? -4.666 0.080 12.129 1.00 96.12 101 GLN A C 1
ATOM 817 O O . GLN A 1 101 ? -5.157 -1.047 12.223 1.00 96.12 101 GLN A O 1
ATOM 822 N N . LEU A 1 102 ? -4.100 0.539 11.019 1.00 96.44 102 LEU A N 1
ATOM 823 C CA . LEU A 1 102 ? -3.942 -0.222 9.787 1.00 96.44 102 LEU A CA 1
ATOM 824 C C . LEU A 1 102 ? -2.492 -0.107 9.318 1.00 96.44 102 LEU A C 1
ATOM 826 O O . LEU A 1 102 ? -1.977 1.000 9.186 1.00 96.44 102 LEU A O 1
ATOM 830 N N . ALA A 1 103 ? -1.838 -1.234 9.047 1.00 97.19 103 ALA A N 1
ATOM 831 C CA . ALA A 1 103 ? -0.497 -1.260 8.472 1.00 97.19 103 ALA A CA 1
ATOM 832 C C . ALA A 1 103 ? -0.565 -1.762 7.030 1.00 97.19 103 ALA A C 1
ATOM 834 O O . ALA A 1 103 ? -1.061 -2.857 6.763 1.00 97.19 103 ALA A O 1
ATOM 835 N N . VAL A 1 104 ? -0.049 -0.956 6.108 1.00 98.19 104 VAL A N 1
ATOM 836 C CA . VAL A 1 104 ? -0.052 -1.253 4.676 1.00 98.19 104 VAL A CA 1
ATOM 837 C C . VAL A 1 104 ? 1.386 -1.350 4.225 1.00 98.19 104 VAL A C 1
ATOM 839 O O . VAL A 1 104 ? 2.152 -0.390 4.325 1.00 98.19 104 VAL A O 1
ATOM 842 N N . ARG A 1 105 ? 1.757 -2.521 3.728 1.00 98.31 105 ARG A N 1
ATOM 843 C CA . ARG A 1 105 ? 3.051 -2.753 3.104 1.00 98.31 105 ARG A CA 1
ATOM 844 C C . ARG A 1 105 ? 2.876 -2.729 1.597 1.00 98.31 105 ARG A C 1
ATOM 846 O O . ARG A 1 105 ? 1.944 -3.339 1.084 1.00 98.31 105 ARG A O 1
ATOM 853 N N . PHE A 1 106 ? 3.799 -2.084 0.900 1.00 98.31 106 PHE A N 1
ATOM 854 C CA . PHE A 1 106 ? 3.933 -2.254 -0.537 1.00 98.31 106 PHE A CA 1
ATOM 855 C C . PHE A 1 106 ? 5.378 -2.552 -0.921 1.00 98.31 106 PHE A C 1
ATOM 857 O O . PHE A 1 106 ? 6.323 -1.985 -0.363 1.00 98.31 106 PHE A O 1
ATOM 864 N N . ASP A 1 107 ? 5.523 -3.434 -1.899 1.00 98.50 107 ASP A N 1
ATOM 865 C CA . ASP A 1 107 ? 6.781 -3.851 -2.496 1.00 98.50 107 ASP A CA 1
ATOM 866 C C . ASP A 1 107 ? 6.756 -3.450 -3.968 1.00 98.50 107 ASP A C 1
ATOM 868 O O . ASP A 1 107 ? 5.762 -3.659 -4.662 1.00 98.50 107 ASP A O 1
ATOM 872 N N . TYR A 1 108 ? 7.854 -2.884 -4.461 1.00 97.69 108 TYR A N 1
ATOM 873 C CA . TYR A 1 108 ? 7.994 -2.546 -5.869 1.00 97.69 108 TYR A CA 1
ATOM 874 C C . TYR A 1 108 ? 9.356 -2.963 -6.409 1.00 97.69 108 TYR A C 1
ATOM 876 O O . TYR A 1 108 ? 10.373 -2.892 -5.715 1.00 97.69 108 TYR A O 1
ATOM 884 N N . ALA A 1 109 ? 9.387 -3.349 -7.680 1.00 97.75 109 ALA A N 1
ATOM 885 C CA . ALA A 1 109 ? 10.615 -3.594 -8.417 1.00 97.75 109 ALA A CA 1
ATOM 886 C C . ALA A 1 109 ? 10.527 -3.035 -9.837 1.00 97.75 109 ALA A C 1
ATOM 888 O O . ALA A 1 109 ? 9.509 -3.164 -10.504 1.00 97.75 109 ALA A O 1
ATOM 889 N N . PHE A 1 110 ? 11.623 -2.457 -10.309 1.00 95.44 110 PHE A N 1
ATOM 890 C CA . PHE A 1 110 ? 11.857 -2.001 -11.672 1.00 95.44 110 PHE A CA 1
ATOM 891 C C . PHE A 1 110 ? 13.029 -2.780 -12.271 1.00 95.44 110 PHE A C 1
ATOM 893 O O . PHE A 1 110 ? 13.874 -3.315 -11.544 1.00 95.44 110 PHE A O 1
ATOM 900 N N . LEU A 1 111 ? 13.121 -2.772 -13.605 1.00 92.56 111 LEU A N 1
ATOM 901 C CA . LEU A 1 111 ? 14.243 -3.352 -14.349 1.00 92.56 111 LEU A CA 1
ATOM 902 C C . LEU A 1 111 ? 14.511 -4.815 -13.944 1.00 92.56 111 LEU A C 1
ATOM 904 O O . LEU A 1 111 ? 15.654 -5.177 -13.664 1.00 92.56 111 LEU A O 1
ATOM 908 N N . ASN A 1 112 ? 13.451 -5.627 -13.860 1.00 90.88 112 ASN A N 1
ATOM 909 C CA . ASN A 1 112 ? 13.505 -7.041 -13.469 1.00 90.88 112 ASN A CA 1
ATOM 910 C C . ASN A 1 112 ? 14.213 -7.263 -12.120 1.00 90.88 112 ASN A C 1
ATOM 912 O O . ASN A 1 112 ? 15.103 -8.098 -11.995 1.00 90.88 112 ASN A O 1
ATOM 916 N N . GLY A 1 113 ? 13.880 -6.454 -11.109 1.00 93.50 113 GLY A N 1
ATOM 917 C CA . GLY A 1 113 ? 14.432 -6.611 -9.759 1.00 93.50 113 GLY A CA 1
ATOM 918 C C . GLY A 1 113 ? 15.750 -5.883 -9.493 1.00 93.50 113 GLY A C 1
ATOM 919 O O . GLY A 1 113 ? 16.159 -5.808 -8.334 1.00 93.50 113 GLY A O 1
ATOM 920 N N . LYS A 1 114 ? 16.397 -5.282 -10.506 1.00 93.69 114 LYS A N 1
ATOM 921 C CA . LYS A 1 114 ? 17.650 -4.521 -10.309 1.00 93.69 114 LYS A CA 1
ATOM 922 C C . LYS A 1 114 ? 17.467 -3.297 -9.411 1.00 93.69 114 LYS A C 1
ATOM 924 O O . LYS A 1 114 ? 18.401 -2.881 -8.729 1.00 93.69 114 LYS A O 1
ATOM 929 N N . ARG A 1 115 ? 16.277 -2.692 -9.419 1.00 94.44 115 ARG A N 1
ATOM 930 C CA . ARG A 1 115 ? 15.909 -1.578 -8.537 1.00 94.44 115 ARG A CA 1
ATOM 931 C C . ARG A 1 115 ? 14.631 -1.956 -7.816 1.00 94.44 115 ARG A C 1
ATOM 933 O O . ARG A 1 115 ? 13.594 -2.067 -8.452 1.00 94.44 115 ARG A O 1
ATOM 940 N N . LYS A 1 116 ? 14.700 -2.162 -6.509 1.00 97.12 116 LYS A N 1
ATOM 941 C CA . LYS A 1 116 ? 13.567 -2.631 -5.713 1.00 97.12 116 LYS A CA 1
ATOM 942 C C . LYS A 1 116 ? 13.521 -1.940 -4.363 1.00 97.12 116 LYS A C 1
ATOM 944 O O . LY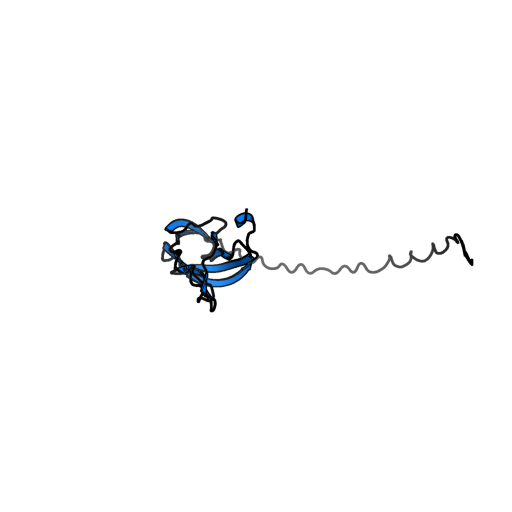S A 1 116 ? 14.543 -1.449 -3.886 1.00 97.12 116 LYS A O 1
ATOM 949 N N . GLY A 1 117 ? 12.343 -1.901 -3.765 1.00 96.94 117 GLY A N 1
ATOM 950 C CA . GLY A 1 117 ? 12.136 -1.324 -2.448 1.00 96.94 117 GLY A CA 1
ATOM 951 C C . GLY A 1 117 ? 10.843 -1.816 -1.826 1.00 96.94 117 GLY A C 1
ATOM 952 O O . GLY A 1 117 ? 9.939 -2.267 -2.527 1.00 96.94 117 GLY A O 1
ATOM 953 N N . ALA A 1 118 ? 10.772 -1.721 -0.504 1.00 98.19 118 ALA A N 1
ATOM 954 C CA . ALA A 1 118 ? 9.551 -1.949 0.243 1.00 98.19 118 ALA A CA 1
ATOM 955 C C . ALA A 1 118 ? 9.373 -0.873 1.310 1.00 98.19 118 ALA A C 1
ATOM 957 O O . ALA A 1 118 ? 10.339 -0.334 1.867 1.00 98.19 118 ALA A O 1
ATOM 958 N N . LYS A 1 119 ? 8.116 -0.551 1.593 1.00 97.81 119 LYS A N 1
ATOM 959 C CA . LYS A 1 119 ? 7.744 0.402 2.633 1.00 97.81 119 LYS A CA 1
ATOM 960 C C . LYS A 1 119 ? 6.490 -0.095 3.338 1.00 97.81 119 LYS A C 1
ATOM 962 O O . LYS A 1 119 ? 5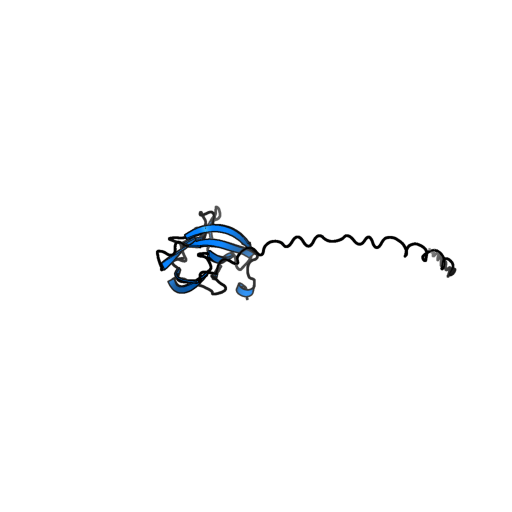.565 -0.582 2.696 1.00 97.81 119 LYS A O 1
ATOM 967 N N . ILE A 1 120 ? 6.476 0.056 4.656 1.00 98.19 120 ILE A N 1
ATOM 968 C CA . ILE A 1 120 ? 5.294 -0.115 5.496 1.00 98.19 120 ILE A CA 1
ATOM 969 C C . ILE A 1 120 ? 4.863 1.267 5.964 1.00 98.19 120 ILE A C 1
ATOM 971 O O . ILE A 1 120 ? 5.674 2.024 6.505 1.00 98.19 120 ILE A O 1
ATOM 975 N N . VAL A 1 121 ? 3.596 1.595 5.745 1.00 98.31 121 VAL A N 1
ATOM 976 C CA . VAL A 1 121 ? 2.967 2.815 6.241 1.00 98.31 121 VAL A CA 1
ATOM 977 C C . VAL A 1 121 ? 1.860 2.419 7.207 1.00 98.31 121 VAL A C 1
ATOM 979 O O . VAL A 1 121 ? 0.986 1.622 6.865 1.00 98.31 121 VAL A O 1
ATOM 982 N N . SER A 1 122 ? 1.921 2.961 8.417 1.00 97.81 122 SER A N 1
ATOM 983 C CA . SER A 1 122 ? 0.875 2.804 9.424 1.00 97.81 122 SER A CA 1
ATOM 984 C C . SER A 1 122 ? -0.082 3.986 9.358 1.00 97.81 122 SER A C 1
ATOM 986 O O . SER A 1 122 ? 0.350 5.132 9.198 1.00 97.81 122 SER A O 1
ATOM 988 N N . PHE A 1 123 ? -1.369 3.705 9.520 1.00 98.00 123 PHE A N 1
ATOM 989 C CA . PHE A 1 123 ? -2.448 4.677 9.471 1.00 98.00 123 PHE A CA 1
ATOM 990 C C . PHE A 1 123 ? -3.351 4.560 10.695 1.00 98.00 123 PHE A C 1
ATOM 992 O O . PHE A 1 123 ? -3.695 3.456 11.121 1.00 98.00 123 PHE A O 1
ATOM 999 N N . THR A 1 124 ? -3.815 5.709 11.181 1.00 97.50 124 THR A N 1
ATOM 1000 C CA . THR A 1 124 ? -4.967 5.797 12.081 1.00 97.50 124 THR A CA 1
ATOM 1001 C C . THR A 1 124 ? -6.230 5.978 11.242 1.00 97.50 124 THR A C 1
ATOM 1003 O O . THR A 1 124 ? -6.382 6.985 10.552 1.00 97.50 124 THR A O 1
ATOM 1006 N N . VAL A 1 125 ? -7.132 5.003 11.294 1.00 96.94 125 VAL A N 1
ATOM 1007 C CA . VAL A 1 125 ? -8.360 4.939 10.494 1.00 96.94 125 VAL A CA 1
ATOM 1008 C C . VAL A 1 125 ? -9.510 5.647 11.208 1.00 96.94 125 VAL A C 1
ATOM 1010 O O . VAL A 1 125 ? -9.781 5.396 12.384 1.00 96.94 125 VAL A O 1
ATOM 1013 N N . ASN A 1 126 ? -10.247 6.487 10.484 1.00 95.00 126 ASN A N 1
ATOM 1014 C CA . ASN A 1 126 ? -11.524 7.010 10.949 1.00 95.00 126 ASN A CA 1
ATOM 1015 C C . ASN A 1 126 ? -12.625 5.966 10.729 1.00 95.00 126 ASN A C 1
ATOM 1017 O O . ASN A 1 126 ? -13.072 5.732 9.609 1.00 95.00 126 ASN A O 1
ATOM 1021 N N . THR A 1 127 ? -13.101 5.363 11.815 1.00 87.12 127 THR A N 1
ATOM 1022 C CA . THR A 1 127 ? -14.050 4.243 11.751 1.00 87.12 127 THR A CA 1
ATOM 1023 C C . THR A 1 127 ? -15.492 4.636 11.460 1.00 87.12 127 THR A C 1
ATOM 1025 O O . THR A 1 127 ? -16.348 3.762 11.402 1.00 87.12 127 THR A O 1
ATOM 1028 N N . ASN A 1 128 ? -15.787 5.926 11.298 1.00 91.81 128 ASN A N 1
ATOM 1029 C CA . ASN A 1 128 ? -17.139 6.379 10.970 1.00 91.81 128 ASN A CA 1
ATOM 1030 C C . ASN A 1 128 ? -17.511 6.084 9.510 1.00 91.81 128 ASN A C 1
ATOM 1032 O O . ASN A 1 128 ? -18.674 6.200 9.136 1.00 91.81 128 ASN A O 1
ATOM 1036 N N . LYS A 1 129 ? -16.529 5.716 8.680 1.00 90.88 129 LYS A N 1
ATOM 1037 C CA . LYS A 1 129 ? -16.733 5.301 7.295 1.00 90.88 129 LYS A CA 1
ATOM 1038 C C . LYS A 1 129 ? -16.198 3.876 7.127 1.00 90.88 129 LYS A C 1
ATOM 1040 O O . LYS A 1 129 ? -15.007 3.664 7.342 1.00 90.88 129 LYS A O 1
ATOM 1045 N N . PRO A 1 130 ? -17.051 2.903 6.767 1.00 88.62 130 PRO A N 1
ATOM 1046 C CA . PRO A 1 130 ? -16.648 1.500 6.702 1.00 88.62 130 PRO A CA 1
ATOM 1047 C C . PRO A 1 130 ? -15.750 1.198 5.499 1.00 88.62 130 PRO A C 1
ATOM 1049 O O . PRO A 1 130 ? -14.989 0.238 5.545 1.00 88.62 130 PRO A O 1
ATOM 1052 N N . THR A 1 131 ? -15.818 2.010 4.441 1.00 96.31 131 THR A N 1
ATOM 1053 C CA . THR A 1 131 ? -15.047 1.816 3.210 1.00 96.31 131 THR A CA 1
ATOM 1054 C C . THR A 1 131 ? -13.852 2.763 3.152 1.00 96.31 131 THR A C 1
ATOM 1056 O O . THR A 1 131 ? -14.005 3.981 3.274 1.00 96.31 131 THR A O 1
ATOM 1059 N N . LEU A 1 132 ? -12.669 2.200 2.913 1.00 97.00 132 LEU A N 1
ATOM 1060 C CA . LEU A 1 132 ? -11.420 2.922 2.704 1.00 97.00 132 LEU A CA 1
ATOM 1061 C C . LEU A 1 132 ? -10.929 2.664 1.279 1.00 97.00 132 LEU A C 1
ATOM 1063 O O . LEU A 1 132 ? -10.741 1.514 0.879 1.00 97.00 132 LEU A O 1
ATOM 1067 N N . ASN A 1 133 ? -10.700 3.730 0.519 1.00 97.56 133 ASN A N 1
ATOM 1068 C CA . ASN A 1 133 ? -10.110 3.628 -0.810 1.00 97.56 133 ASN A CA 1
ATOM 1069 C C . ASN A 1 133 ? -8.601 3.790 -0.706 1.00 97.56 133 ASN A C 1
ATOM 1071 O O . ASN A 1 133 ? -8.128 4.759 -0.113 1.00 97.56 133 ASN A O 1
ATOM 1075 N N . ILE A 1 134 ? -7.858 2.876 -1.315 1.00 98.00 134 ILE A N 1
ATOM 1076 C CA . ILE A 1 134 ? -6.405 2.960 -1.420 1.00 98.00 134 ILE A CA 1
ATOM 1077 C C . ILE A 1 134 ? -6.045 3.491 -2.801 1.00 98.00 134 ILE A C 1
ATOM 1079 O O . ILE A 1 134 ? -6.537 2.996 -3.814 1.00 98.00 134 ILE A O 1
ATOM 1083 N N . SER A 1 135 ? -5.162 4.481 -2.828 1.00 98.06 135 SER A N 1
ATOM 1084 C CA . SER A 1 135 ? -4.535 5.017 -4.033 1.00 98.06 135 SER A CA 1
ATOM 1085 C C . SER A 1 135 ? -3.024 5.153 -3.828 1.00 98.06 135 SER A C 1
ATOM 1087 O O . SER A 1 135 ? -2.497 4.924 -2.732 1.00 98.06 135 SER A O 1
ATOM 1089 N N . PHE A 1 136 ? -2.305 5.481 -4.902 1.00 98.00 136 PHE A N 1
ATOM 1090 C CA . PHE A 1 136 ? -0.850 5.552 -4.890 1.00 98.00 136 PHE A CA 1
ATOM 1091 C C . PHE A 1 136 ? -0.336 6.787 -5.634 1.00 98.00 136 PHE A C 1
ATOM 1093 O O . PHE A 1 136 ? -0.855 7.153 -6.685 1.00 98.00 136 PHE A O 1
ATOM 1100 N N . SER A 1 137 ? 0.724 7.407 -5.115 1.00 97.44 137 SER A N 1
ATOM 1101 C CA . SER A 1 137 ? 1.419 8.521 -5.760 1.00 97.44 137 SER A CA 1
ATOM 1102 C C . SER A 1 137 ? 2.905 8.525 -5.418 1.00 97.44 137 SER A C 1
ATOM 1104 O O . SER A 1 137 ? 3.287 8.627 -4.258 1.00 97.44 137 SER A O 1
ATOM 1106 N N . TRP A 1 138 ? 3.780 8.514 -6.427 1.00 95.94 138 TRP A N 1
ATOM 1107 C CA . TRP A 1 138 ? 5.228 8.642 -6.207 1.00 95.94 138 TRP A CA 1
ATOM 1108 C C . TRP A 1 138 ? 5.646 9.986 -5.593 1.00 95.94 138 TRP A C 1
ATOM 1110 O O . TRP A 1 138 ? 6.716 10.060 -4.989 1.00 95.94 138 TRP A O 1
ATOM 1120 N N . ASN A 1 139 ? 4.817 11.021 -5.754 1.00 95.69 139 ASN A N 1
ATOM 1121 C CA . ASN A 1 139 ? 5.092 12.380 -5.282 1.00 95.69 139 ASN A CA 1
ATOM 1122 C C . ASN A 1 139 ? 4.648 12.605 -3.833 1.00 95.69 139 ASN A C 1
ATOM 1124 O O . ASN A 1 139 ? 5.041 13.596 -3.222 1.00 95.69 139 ASN A O 1
ATOM 1128 N N . ASP A 1 140 ? 3.833 11.704 -3.283 1.00 96.81 140 ASP A N 1
ATOM 1129 C CA . ASP A 1 140 ? 3.451 11.758 -1.881 1.00 96.81 140 ASP A CA 1
ATOM 1130 C C . ASP A 1 140 ? 4.564 11.168 -0.997 1.00 96.81 140 ASP A C 1
ATOM 1132 O O . ASP A 1 140 ? 5.209 10.173 -1.338 1.00 96.81 140 ASP A O 1
ATOM 1136 N N . LYS A 1 141 ? 4.799 11.772 0.173 1.00 95.81 141 LYS A N 1
ATOM 1137 C CA . LYS A 1 141 ? 5.828 11.322 1.128 1.00 95.81 141 LYS A CA 1
ATOM 1138 C C . LYS A 1 141 ? 5.597 9.871 1.583 1.00 95.81 141 LYS A C 1
ATOM 1140 O O . LYS A 1 141 ? 6.545 9.087 1.738 1.00 95.81 141 LYS A O 1
ATOM 1145 N N . TRP A 1 142 ? 4.340 9.513 1.811 1.00 97.44 142 TRP A N 1
ATOM 1146 C CA . TRP A 1 142 ? 3.892 8.192 2.246 1.00 97.44 142 TRP A CA 1
ATOM 1147 C C . TRP A 1 142 ? 3.734 7.239 1.065 1.00 97.44 142 TRP A C 1
ATOM 1149 O O . TRP A 1 142 ? 3.992 6.045 1.215 1.00 97.44 142 TRP A O 1
ATOM 1159 N N . GLN A 1 143 ? 3.446 7.789 -0.115 1.00 97.50 143 GLN A N 1
ATOM 1160 C CA . GLN A 1 143 ? 3.215 7.125 -1.401 1.00 97.50 143 GLN A CA 1
ATOM 1161 C C . GLN A 1 143 ? 1.908 6.342 -1.478 1.00 97.50 143 GLN A C 1
ATOM 1163 O O . GLN A 1 143 ? 1.229 6.413 -2.496 1.00 97.50 143 GLN A O 1
ATOM 1168 N N . ILE A 1 144 ? 1.530 5.645 -0.408 1.00 98.00 144 ILE A N 1
ATOM 1169 C CA . ILE A 1 144 ? 0.185 5.096 -0.237 1.00 98.00 144 ILE A CA 1
ATOM 1170 C C . ILE A 1 144 ? -0.701 6.159 0.401 1.00 98.00 144 ILE A C 1
ATOM 1172 O O . ILE A 1 144 ? -0.335 6.747 1.419 1.00 98.00 144 ILE A O 1
ATOM 1176 N N . ILE A 1 145 ? -1.877 6.357 -0.183 1.00 98.25 145 ILE A N 1
ATOM 1177 C CA . ILE A 1 145 ? -2.896 7.286 0.295 1.00 98.25 145 ILE A CA 1
ATOM 1178 C C . ILE A 1 145 ? -4.155 6.469 0.564 1.00 98.25 145 ILE A C 1
ATOM 1180 O O . ILE A 1 145 ? -4.560 5.660 -0.273 1.00 98.25 145 ILE A O 1
ATOM 1184 N N . ILE A 1 146 ? -4.754 6.663 1.738 1.00 97.75 146 ILE A N 1
ATOM 1185 C CA . ILE A 1 146 ? -5.986 5.983 2.132 1.00 97.75 146 ILE A CA 1
ATOM 1186 C C . ILE A 1 146 ? -7.014 7.023 2.542 1.00 97.75 146 ILE A C 1
ATOM 1188 O O . ILE A 1 146 ? -6.789 7.791 3.480 1.00 97.75 146 ILE A O 1
ATOM 1192 N N . ASP A 1 147 ? -8.155 7.025 1.858 1.00 96.75 147 ASP A N 1
ATOM 1193 C CA . ASP A 1 147 ? -9.264 7.902 2.215 1.00 96.75 147 ASP A CA 1
ATOM 1194 C C . ASP A 1 147 ? -9.718 7.615 3.648 1.00 96.75 147 ASP A C 1
ATOM 1196 O O . ASP A 1 147 ? -9.881 6.464 4.050 1.00 96.75 147 ASP A O 1
ATOM 1200 N N . ASN A 1 148 ? -9.989 8.674 4.414 1.00 95.69 148 ASN A N 1
ATOM 1201 C CA . ASN A 1 148 ? -10.441 8.584 5.807 1.00 95.69 148 ASN A CA 1
ATOM 1202 C C . ASN A 1 148 ? -9.435 7.912 6.758 1.00 95.69 148 ASN A C 1
ATOM 1204 O O . ASN A 1 148 ? -9.825 7.417 7.817 1.00 95.69 148 ASN A O 1
ATOM 1208 N N . ALA A 1 149 ? -8.146 7.923 6.424 1.00 97.56 149 ALA A N 1
ATOM 1209 C CA . ALA A 1 149 ? -7.094 7.501 7.332 1.00 97.56 149 ALA A CA 1
ATOM 1210 C C . ALA A 1 149 ? -5.929 8.497 7.321 1.00 97.56 149 ALA A C 1
ATOM 1212 O O . ALA A 1 149 ? -5.587 9.074 6.290 1.00 97.56 149 ALA A O 1
ATOM 1213 N N . THR A 1 150 ? -5.304 8.693 8.480 1.00 97.94 150 THR A N 1
ATOM 1214 C CA . THR A 1 150 ? -4.165 9.605 8.629 1.00 97.94 150 THR A CA 1
ATOM 1215 C C . THR A 1 150 ? -2.886 8.790 8.789 1.00 97.94 150 THR A C 1
ATOM 1217 O O . THR A 1 150 ? -2.806 7.998 9.733 1.00 97.94 150 THR A O 1
ATOM 1220 N N . PRO A 1 151 ? -1.876 8.959 7.916 1.00 97.94 151 PRO A N 1
ATOM 1221 C CA . PRO A 1 151 ? -0.603 8.269 8.071 1.00 97.94 151 PRO A CA 1
ATOM 1222 C C . PRO A 1 151 ? 0.117 8.766 9.330 1.00 97.94 151 PRO A C 1
ATOM 1224 O O . PRO A 1 151 ? 0.212 9.970 9.568 1.00 97.94 151 PRO A O 1
ATOM 1227 N N . CYS A 1 152 ? 0.630 7.842 10.139 1.00 97.00 152 CYS A N 1
ATOM 1228 C CA . CYS A 1 152 ? 1.289 8.151 11.411 1.00 97.00 152 CYS A CA 1
ATOM 1229 C C . CYS A 1 152 ? 2.752 7.694 11.456 1.00 97.00 152 CYS A C 1
ATOM 1231 O O . CYS A 1 152 ? 3.585 8.360 12.071 1.00 97.00 152 CYS A O 1
ATOM 1233 N N . GLN A 1 153 ? 3.099 6.600 10.773 1.00 97.12 153 GLN A N 1
ATOM 1234 C CA . GLN A 1 153 ? 4.451 6.048 10.786 1.00 97.12 153 GLN A CA 1
ATOM 1235 C C . GLN A 1 153 ? 4.835 5.495 9.418 1.00 97.12 153 GLN A C 1
ATOM 1237 O O . GLN A 1 153 ? 4.016 4.919 8.708 1.00 97.12 153 GLN A O 1
ATOM 1242 N N . VAL A 1 154 ? 6.112 5.644 9.065 1.00 97.56 154 VAL A N 1
ATOM 1243 C CA . VAL A 1 154 ? 6.709 5.006 7.893 1.00 97.56 154 VAL A CA 1
ATOM 1244 C C . VAL A 1 154 ? 7.931 4.211 8.313 1.00 97.56 154 VAL A C 1
ATOM 1246 O O . VAL A 1 154 ? 8.803 4.714 9.022 1.00 97.56 154 VAL A O 1
ATOM 1249 N N . LYS A 1 155 ? 8.011 2.972 7.839 1.00 97.31 155 LYS A N 1
ATOM 1250 C CA . LYS A 1 155 ? 9.169 2.103 8.005 1.00 97.31 155 LYS A CA 1
ATOM 1251 C C . LYS A 1 155 ? 9.632 1.636 6.631 1.00 97.31 155 LYS A C 1
ATOM 1253 O O . LYS A 1 155 ? 8.846 1.100 5.852 1.00 97.31 155 LYS A O 1
ATOM 1258 N N . LYS A 1 156 ? 10.906 1.870 6.312 1.00 96.00 156 LYS A N 1
ATOM 1259 C CA . LYS A 1 156 ? 11.543 1.257 5.139 1.00 96.00 156 LYS A CA 1
ATOM 1260 C C . LYS A 1 156 ? 11.850 -0.196 5.475 1.00 96.00 156 LYS A C 1
ATOM 1262 O O . LYS A 1 156 ? 12.345 -0.468 6.564 1.00 96.00 156 LYS A O 1
ATOM 1267 N N . GLU A 1 157 ? 11.574 -1.092 4.543 1.00 96.25 157 GLU A N 1
ATOM 1268 C CA . GLU A 1 157 ? 11.793 -2.525 4.716 1.00 96.25 157 GLU A CA 1
ATOM 1269 C C . GLU A 1 157 ? 12.568 -3.104 3.537 1.00 96.25 157 GLU A C 1
ATOM 1271 O O . GLU A 1 157 ? 12.662 -2.503 2.460 1.00 96.25 157 GLU A O 1
ATOM 1276 N N . SER A 1 158 ? 13.122 -4.295 3.743 1.00 96.12 158 SER A N 1
ATOM 1277 C CA . SER A 1 158 ? 13.681 -5.081 2.653 1.00 96.12 158 SER A CA 1
ATOM 1278 C C . SER A 1 158 ? 12.565 -5.586 1.737 1.00 96.12 158 SER A C 1
ATOM 1280 O O . SER A 1 158 ? 11.500 -6.018 2.187 1.00 96.12 158 SER A O 1
ATOM 1282 N N . PHE A 1 159 ? 12.819 -5.523 0.430 1.00 96.75 159 PHE A N 1
ATOM 1283 C CA . PHE A 1 159 ? 11.943 -6.108 -0.581 1.00 96.75 159 PHE A CA 1
ATOM 1284 C C . PHE A 1 159 ? 11.817 -7.620 -0.368 1.00 96.75 159 PHE A C 1
ATOM 1286 O O . PHE A 1 159 ? 12.826 -8.299 -0.154 1.00 96.75 159 PHE A O 1
ATOM 1293 N N . ASN A 1 160 ? 10.599 -8.150 -0.467 1.00 94.75 160 ASN A N 1
ATOM 1294 C CA . ASN A 1 160 ? 10.364 -9.585 -0.365 1.00 94.75 160 ASN A CA 1
ATOM 1295 C C . ASN A 1 160 ? 10.816 -10.308 -1.648 1.00 94.75 160 ASN A C 1
ATOM 1297 O O . ASN A 1 160 ? 10.158 -10.243 -2.684 1.00 94.75 160 ASN A O 1
ATOM 1301 N N . ASN A 1 161 ? 11.943 -11.023 -1.581 1.00 94.94 161 ASN A N 1
ATOM 1302 C CA . ASN A 1 161 ? 12.518 -11.713 -2.741 1.00 94.94 161 ASN A CA 1
ATOM 1303 C C . ASN A 1 161 ? 11.647 -12.850 -3.296 1.00 94.94 161 ASN A C 1
ATOM 1305 O O . ASN A 1 161 ? 11.888 -13.253 -4.430 1.00 94.94 161 ASN A O 1
ATOM 1309 N N . ALA A 1 162 ? 10.633 -13.318 -2.562 1.00 93.88 162 ALA A N 1
ATOM 1310 C CA . ALA A 1 162 ? 9.678 -14.307 -3.066 1.00 93.88 162 ALA A CA 1
ATOM 1311 C C . ALA A 1 162 ? 8.891 -13.816 -4.295 1.00 93.88 162 ALA A C 1
ATOM 1313 O O . ALA A 1 162 ? 8.335 -14.621 -5.024 1.00 93.88 162 ALA A O 1
ATOM 1314 N N . TYR A 1 163 ? 8.860 -12.505 -4.560 1.00 92.06 163 TYR A N 1
ATOM 1315 C CA . TYR A 1 163 ? 8.218 -11.968 -5.762 1.00 92.06 163 TYR A CA 1
ATOM 1316 C C . TYR A 1 163 ? 9.100 -12.021 -7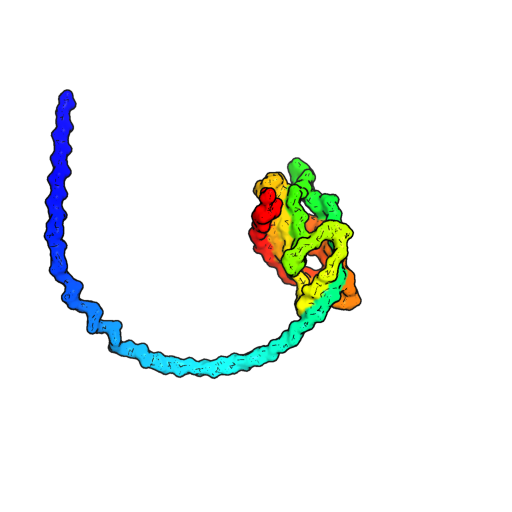.022 1.00 92.06 163 TYR A C 1
ATOM 1318 O O . TYR A 1 163 ? 8.646 -11.624 -8.089 1.00 92.06 163 TYR A O 1
ATOM 1326 N N . LEU A 1 164 ? 10.371 -12.432 -6.911 1.00 90.50 164 LEU A N 1
ATOM 1327 C CA . LEU A 1 164 ? 11.303 -12.520 -8.049 1.00 90.50 164 LEU A CA 1
ATOM 1328 C C . LEU A 1 164 ? 11.430 -13.932 -8.633 1.00 90.50 164 LEU A C 1
ATOM 1330 O O . LEU A 1 164 ? 12.134 -14.093 -9.629 1.00 90.50 164 LEU A O 1
ATOM 1334 N N . THR A 1 165 ? 10.822 -14.924 -7.986 1.00 85.38 165 THR A N 1
ATOM 1335 C CA . THR A 1 165 ? 10.846 -16.343 -8.367 1.00 85.38 165 THR A CA 1
ATOM 1336 C C . THR A 1 165 ? 9.615 -16.696 -9.174 1.00 85.38 165 THR A C 1
ATOM 1338 O O . THR A 1 165 ? 9.779 -17.377 -10.206 1.00 85.38 165 THR A O 1
#